Protein AF-A0A972ZKM1-F1 (afdb_monomer)

Foldseek 3Di:
DAFAKDKPNHGDPDPPDDDDPVSQDPVQWIWIDGPDPDIDIDHDD

Solvent-accessible surface area (backbone atoms only — not comparable to full-atom values): 2972 Å² total; per-residue (Å²): 142,86,74,52,44,2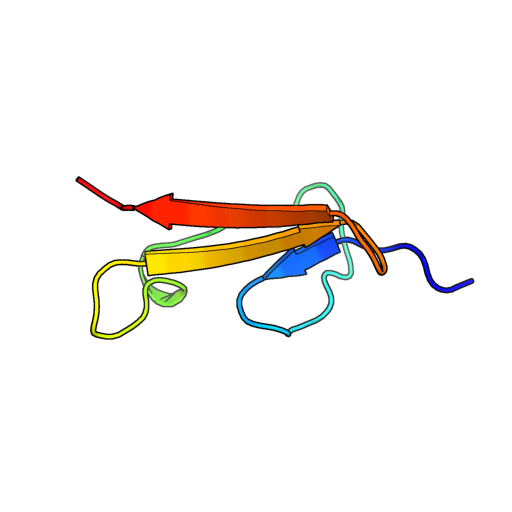3,53,72,85,41,76,48,92,52,96,80,66,81,86,54,82,84,63,45,43,99,85,39,39,34,43,39,28,57,45,96,83,43,72,48,80,45,73,73,128

Radius of gyration: 10.63 Å; Cα contacts (8 Å, |Δi|>4): 63; chains: 1; bounding box: 25×21×31 Å

Secondary structure (DSSP, 8-state):
----EEETTEEPS-TTPPP-GGG--TTSEEEEEETTTEEEEEE--

Nearest PDB structures (foldseek):
  2jan-assembly2_B  TM=8.522E-01  e=2.397E-01  Mycobacterium tuberculosis H37Rv
  2jan-assembly1_A  TM=8.456E-01  e=2.397E-01  Mycobacterium tuberculosis H37Rv
  2jan-assembly2_C  TM=8.419E-01  e=3.317E-01  Mycobacterium tuberculosis H37Rv
  7ap3-assembly1_A  TM=8.293E-01  e=8.788E-01  Escherichia coli BL21(DE3)
  6hb5-assembly1_B  TM=8.211E-01  e=8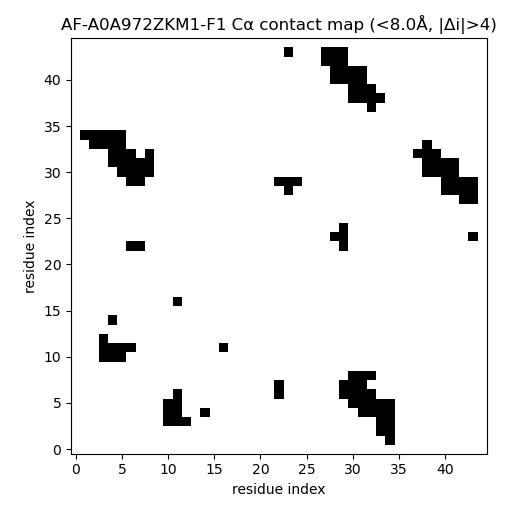.788E-01  Escherichia coli BL21(DE3)

pLDDT: mean 85.11, std 10.44, range [41.88, 92.38]

Sequence (45 aa):
MLRGARVNDLALESETHTITATDINVDGIIKLSAGKKRHALVNVV

Mean predicted aligned error: 4.72 Å

Structure (mmCIF, N/CA/C/O backbone):
data_AF-A0A972ZKM1-F1
#
_entry.id   AF-A0A972ZKM1-F1
#
loop_
_atom_site.group_PDB
_atom_site.id
_atom_site.type_symbol
_atom_site.label_atom_id
_atom_site.label_alt_id
_atom_site.label_comp_id
_atom_site.label_asym_id
_atom_site.label_entity_id
_atom_site.label_seq_id
_atom_site.pdbx_PDB_ins_code
_atom_site.Cartn_x
_atom_site.Cartn_y
_atom_site.Cartn_z
_atom_site.occupancy
_atom_site.B_iso_or_equiv
_atom_site.auth_seq_id
_atom_site.auth_comp_id
_atom_site.auth_asym_id
_atom_site.auth_atom_id
_atom_site.pdbx_PDB_model_num
ATOM 1 N N . MET A 1 1 ? 11.025 -4.289 -17.967 1.00 41.88 1 MET A N 1
ATOM 2 C CA . MET A 1 1 ? 11.142 -3.500 -16.720 1.00 41.88 1 MET A CA 1
ATOM 3 C C . MET A 1 1 ? 9.799 -3.570 -15.983 1.00 41.88 1 MET A C 1
ATOM 5 O O . MET A 1 1 ? 8.935 -2.763 -16.257 1.00 41.88 1 MET A O 1
ATOM 9 N N . LEU A 1 2 ? 9.528 -4.610 -15.180 1.00 45.34 2 LEU A N 1
ATOM 10 C CA . LEU A 1 2 ? 8.175 -4.868 -14.620 1.00 45.34 2 LEU A CA 1
ATOM 11 C C . LEU A 1 2 ? 8.231 -5.511 -13.217 1.00 45.34 2 LEU A C 1
ATOM 13 O O . LEU A 1 2 ? 7.614 -6.544 -12.966 1.00 45.34 2 LEU A O 1
ATOM 17 N N . ARG A 1 3 ? 9.026 -4.963 -12.292 1.00 60.62 3 ARG A N 1
ATOM 18 C CA . ARG A 1 3 ? 9.106 -5.495 -10.916 1.00 60.62 3 ARG A CA 1
ATOM 19 C C . ARG A 1 3 ? 9.043 -4.379 -9.871 1.00 60.62 3 ARG A C 1
ATOM 21 O O . ARG A 1 3 ? 9.916 -4.294 -9.023 1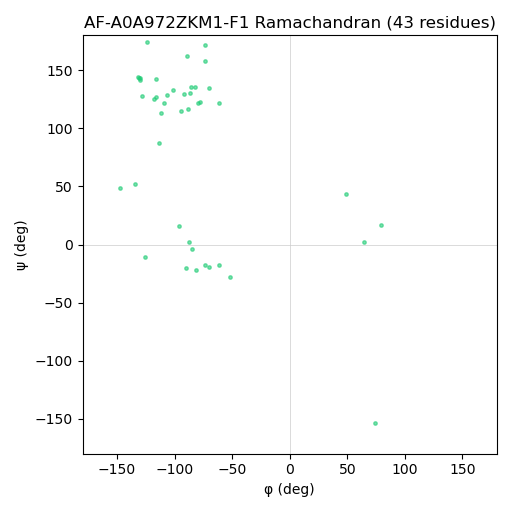.00 60.62 3 ARG A O 1
ATOM 28 N N . GLY A 1 4 ? 8.023 -3.527 -9.969 1.00 76.50 4 GLY A N 1
ATOM 29 C CA . GLY A 1 4 ? 7.697 -2.536 -8.940 1.00 76.50 4 GLY A CA 1
ATOM 30 C C . GLY A 1 4 ? 6.732 -3.089 -7.888 1.00 76.50 4 GLY A C 1
ATOM 31 O O . GLY A 1 4 ? 6.069 -4.112 -8.110 1.00 76.50 4 GLY A O 1
ATOM 32 N N . ALA A 1 5 ? 6.663 -2.416 -6.744 1.00 87.06 5 ALA A N 1
A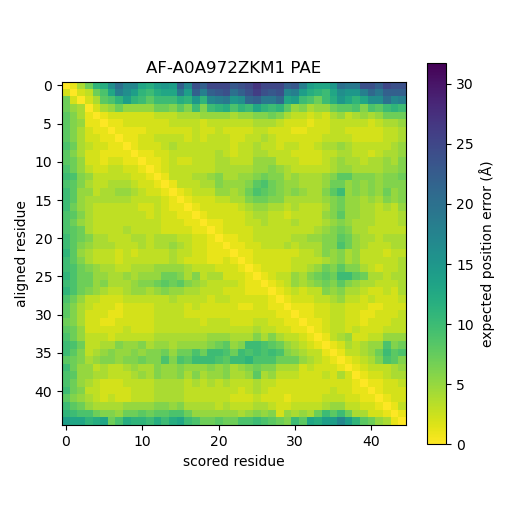TOM 33 C CA . ALA A 1 5 ? 5.645 -2.664 -5.733 1.00 87.06 5 ALA A CA 1
ATOM 34 C C . ALA A 1 5 ? 4.273 -2.121 -6.187 1.00 87.06 5 ALA A C 1
ATOM 36 O O . ALA A 1 5 ? 4.191 -1.260 -7.064 1.00 87.06 5 ALA A O 1
ATOM 37 N N . ARG A 1 6 ? 3.188 -2.652 -5.618 1.00 89.25 6 ARG A N 1
ATOM 38 C CA . ARG A 1 6 ? 1.818 -2.168 -5.817 1.00 89.25 6 ARG A CA 1
ATOM 39 C C . ARG A 1 6 ? 1.117 -1.997 -4.476 1.00 89.25 6 ARG A C 1
ATOM 41 O O . ARG A 1 6 ? 1.292 -2.846 -3.601 1.00 89.25 6 ARG A O 1
ATOM 48 N N . VAL A 1 7 ? 0.290 -0.966 -4.365 1.00 90.56 7 VAL A N 1
ATOM 49 C CA . VAL A 1 7 ? -0.612 -0.709 -3.232 1.00 90.56 7 VAL A CA 1
ATOM 50 C C . VAL A 1 7 ? -2.030 -0.753 -3.774 1.00 90.56 7 VAL A C 1
ATOM 52 O O . VAL A 1 7 ? -2.314 -0.088 -4.762 1.00 90.56 7 VAL A O 1
ATOM 55 N N . ASN A 1 8 ? -2.901 -1.582 -3.200 1.00 90.81 8 ASN A N 1
ATOM 56 C CA . ASN A 1 8 ? -4.284 -1.760 -3.664 1.00 90.81 8 ASN A CA 1
ATOM 57 C C . ASN A 1 8 ? -4.385 -1.994 -5.184 1.00 90.81 8 ASN A C 1
ATOM 59 O O . ASN A 1 8 ? -5.213 -1.414 -5.873 1.00 90.81 8 ASN A O 1
ATOM 63 N N . ASP A 1 9 ? -3.494 -2.839 -5.712 1.00 86.94 9 ASP A N 1
ATOM 64 C CA . ASP A 1 9 ? -3.328 -3.137 -7.144 1.00 86.94 9 ASP A CA 1
ATOM 65 C C . ASP A 1 9 ? -2.862 -1.979 -8.037 1.00 86.94 9 ASP A C 1
ATOM 67 O O . ASP A 1 9 ? -2.638 -2.200 -9.230 1.00 86.94 9 ASP A O 1
ATOM 71 N N . LEU A 1 10 ? -2.591 -0.797 -7.492 1.00 88.50 10 LEU A N 1
ATOM 72 C CA . LEU A 1 10 ? -1.988 0.327 -8.205 1.00 88.50 10 LEU A CA 1
ATOM 73 C C . LEU A 1 10 ? -0.465 0.214 -8.173 1.00 88.50 10 LEU A C 1
ATOM 75 O O . LEU A 1 10 ? 0.124 -0.034 -7.124 1.00 88.50 10 LEU A O 1
ATOM 79 N N . ALA A 1 11 ? 0.184 0.350 -9.330 1.00 87.81 11 ALA A N 1
ATOM 80 C CA . ALA A 1 11 ? 1.640 0.301 -9.409 1.00 87.81 11 ALA A CA 1
ATOM 81 C C . ALA A 1 11 ? 2.257 1.549 -8.772 1.00 87.81 11 ALA A C 1
ATOM 83 O O . ALA A 1 11 ? 1.820 2.660 -9.049 1.00 87.81 11 ALA A O 1
ATOM 84 N N . LEU A 1 12 ? 3.287 1.351 -7.952 1.00 87.19 12 LEU A N 1
ATOM 85 C CA . LEU A 1 12 ? 4.072 2.442 -7.394 1.00 87.19 12 LEU A CA 1
ATOM 86 C C . LEU A 1 12 ? 5.175 2.856 -8.369 1.00 87.19 12 LEU A C 1
ATOM 88 O O . LEU A 1 12 ? 5.878 2.005 -8.919 1.00 87.19 12 LEU A O 1
ATOM 92 N N . GLU A 1 13 ? 5.341 4.165 -8.545 1.00 84.06 13 GLU A N 1
ATOM 93 C CA . GLU A 1 13 ? 6.392 4.754 -9.386 1.00 84.06 13 GLU A CA 1
ATOM 94 C C . GLU A 1 13 ? 7.687 5.036 -8.612 1.00 84.06 13 GLU A C 1
ATOM 96 O O . GLU A 1 13 ? 8.756 5.131 -9.209 1.00 84.06 13 GLU A O 1
ATOM 101 N N . SER A 1 14 ? 7.600 5.130 -7.281 1.00 84.25 14 SER A N 1
ATOM 102 C CA . SER A 1 14 ? 8.736 5.362 -6.386 1.00 84.25 14 SER A CA 1
ATOM 103 C C . SER A 1 14 ? 8.760 4.348 -5.245 1.00 84.25 14 SER A C 1
ATOM 105 O O . SER A 1 14 ? 7.720 3.996 -4.688 1.00 84.25 14 SER A O 1
ATOM 107 N N . GLU A 1 15 ? 9.962 3.926 -4.851 1.00 83.44 15 GLU A N 1
A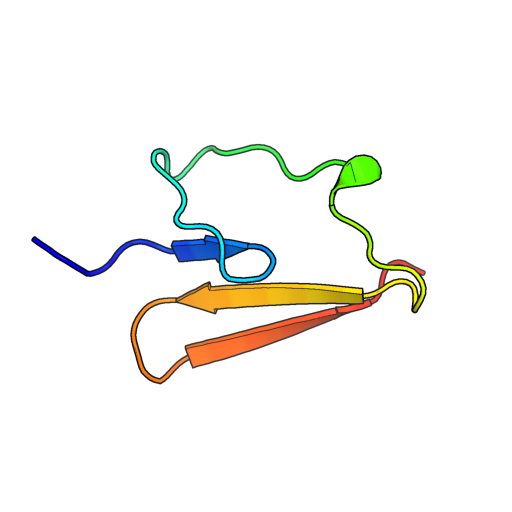TOM 108 C CA . GLU A 1 15 ? 10.195 3.092 -3.663 1.00 83.44 15 GLU A CA 1
ATOM 109 C C . GLU A 1 15 ? 9.953 3.855 -2.351 1.00 83.44 15 GLU A C 1
ATOM 111 O O . GLU A 1 15 ? 9.723 3.243 -1.313 1.00 83.44 15 GLU A O 1
ATOM 116 N N . THR A 1 16 ? 9.960 5.189 -2.401 1.00 87.62 16 THR A N 1
ATOM 117 C CA . THR A 1 16 ? 9.706 6.077 -1.256 1.00 87.62 16 THR A CA 1
ATOM 118 C C . THR A 1 16 ? 8.260 6.565 -1.183 1.00 87.62 16 THR A C 1
ATOM 120 O O . THR A 1 16 ? 7.977 7.547 -0.500 1.00 87.62 16 THR A O 1
ATOM 123 N N . HIS A 1 17 ? 7.337 5.930 -1.911 1.00 87.19 17 HIS A N 1
ATOM 124 C CA . HIS A 1 17 ? 5.935 6.334 -1.909 1.00 87.19 17 HIS A CA 1
ATOM 125 C C . HIS A 1 17 ? 5.326 6.220 -0.503 1.00 87.19 17 HIS A C 1
ATOM 127 O O . HIS A 1 17 ? 5.309 5.144 0.097 1.00 87.19 17 HIS A O 1
ATOM 133 N N . THR A 1 18 ? 4.820 7.339 0.012 1.00 89.69 18 THR A N 1
ATOM 134 C CA . THR A 1 18 ? 4.191 7.407 1.331 1.00 89.69 18 THR A CA 1
ATOM 135 C C . THR A 1 18 ? 2.762 6.891 1.255 1.00 89.69 18 THR A C 1
ATOM 137 O O . THR A 1 18 ? 1.944 7.457 0.538 1.00 89.69 18 THR A O 1
ATOM 140 N N . ILE A 1 19 ? 2.457 5.856 2.037 1.00 88.69 19 ILE A N 1
ATOM 141 C CA . ILE A 1 19 ? 1.088 5.374 2.236 1.00 88.69 19 ILE A CA 1
ATOM 142 C C . ILE A 1 19 ? 0.403 6.238 3.292 1.00 88.69 19 ILE A C 1
ATOM 144 O O . ILE A 1 19 ? 0.987 6.538 4.335 1.00 88.69 19 ILE A O 1
ATOM 148 N N . THR A 1 20 ? -0.838 6.630 3.025 1.00 90.75 20 THR A N 1
ATOM 149 C CA . THR A 1 20 ? -1.635 7.484 3.907 1.00 90.75 20 THR A CA 1
ATOM 150 C C . THR A 1 20 ? -2.965 6.824 4.262 1.00 90.75 20 THR A C 1
ATOM 152 O O . THR A 1 20 ? -3.324 5.769 3.742 1.00 90.75 20 THR A O 1
ATOM 155 N N . ALA A 1 21 ? -3.734 7.450 5.157 1.00 88.62 21 A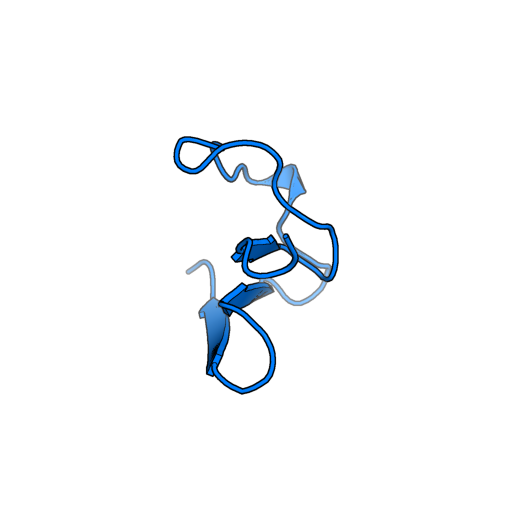LA A N 1
ATOM 156 C CA . ALA A 1 21 ? -5.039 6.932 5.563 1.00 88.62 21 ALA A CA 1
ATOM 157 C C . ALA A 1 21 ? -6.051 6.834 4.402 1.00 88.62 21 ALA A C 1
ATOM 159 O O . ALA A 1 21 ? -7.034 6.110 4.521 1.00 88.62 21 ALA A O 1
ATOM 160 N N . THR A 1 22 ? -5.821 7.521 3.277 1.00 89.75 22 THR A N 1
ATOM 161 C CA . THR A 1 22 ? -6.690 7.418 2.093 1.00 89.75 22 THR A CA 1
ATOM 162 C C . THR A 1 22 ? -6.514 6.108 1.332 1.00 89.75 22 THR A C 1
ATOM 164 O O . THR A 1 22 ? -7.376 5.753 0.536 1.00 89.75 22 THR A O 1
ATOM 167 N N . ASP A 1 23 ? -5.415 5.390 1.565 1.00 87.25 23 ASP A N 1
ATOM 168 C CA . ASP A 1 23 ? -5.146 4.083 0.959 1.00 87.25 23 ASP A CA 1
ATOM 169 C C . ASP A 1 23 ? -5.801 2.934 1.741 1.00 87.25 23 ASP A C 1
ATOM 171 O O . ASP A 1 23 ? -5.709 1.772 1.347 1.00 87.25 23 ASP A O 1
ATOM 175 N N . ILE A 1 24 ? -6.444 3.237 2.870 1.00 90.62 24 ILE A N 1
ATOM 176 C CA . ILE A 1 24 ? -7.162 2.254 3.672 1.00 90.62 24 ILE A CA 1
ATOM 177 C C . ILE A 1 24 ? -8.508 1.976 3.001 1.00 90.62 24 ILE A C 1
ATOM 179 O O . ILE A 1 24 ? -9.318 2.880 2.795 1.00 90.62 24 ILE A O 1
ATOM 183 N N . ASN A 1 25 ? -8.760 0.709 2.675 1.00 87.81 25 ASN A N 1
ATOM 184 C CA . ASN A 1 25 ? -10.047 0.297 2.121 1.00 87.81 25 ASN A CA 1
ATOM 185 C C . ASN A 1 25 ? -11.142 0.299 3.203 1.00 87.81 25 ASN A C 1
ATOM 187 O O . ASN A 1 25 ? -10.856 0.391 4.394 1.00 87.81 25 ASN A O 1
ATOM 191 N N . VAL A 1 26 ? -12.404 0.113 2.799 1.00 86.12 26 VAL A N 1
ATOM 192 C CA . VAL 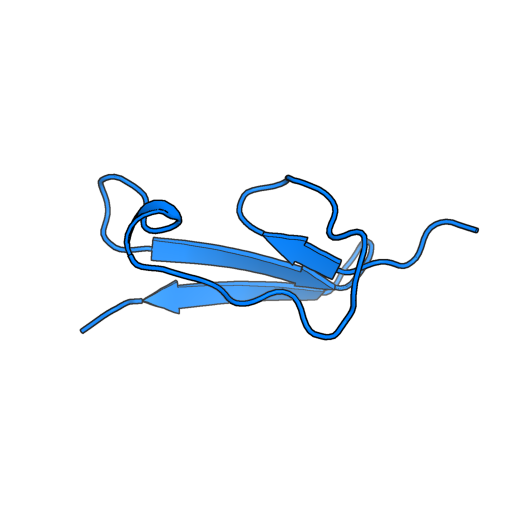A 1 26 ? -13.569 0.061 3.711 1.00 86.12 26 VAL A CA 1
ATOM 193 C C . VAL A 1 26 ? -13.409 -0.935 4.872 1.00 86.12 26 VAL A C 1
ATOM 195 O O . VAL A 1 26 ? -13.940 -0.707 5.953 1.00 86.12 26 VAL A O 1
ATOM 198 N N . ASP A 1 27 ? -12.620 -1.991 4.671 1.00 85.19 27 ASP A N 1
ATOM 199 C CA . ASP A 1 27 ? -12.363 -3.035 5.666 1.00 85.19 27 ASP A CA 1
ATOM 200 C C . ASP A 1 27 ? -11.184 -2.726 6.612 1.00 85.19 27 ASP A C 1
ATOM 202 O O . ASP A 1 27 ? -10.821 -3.566 7.433 1.00 85.19 27 ASP A O 1
ATOM 206 N N . GLY A 1 28 ? -10.537 -1.559 6.498 1.00 90.50 28 GLY A N 1
ATOM 207 C CA . GLY A 1 28 ? -9.364 -1.217 7.317 1.00 90.50 28 GLY A CA 1
ATOM 208 C C . GLY A 1 28 ? -8.047 -1.851 6.839 1.00 90.50 28 GLY A C 1
ATOM 209 O O . GLY A 1 28 ? -7.074 -1.916 7.594 1.00 90.50 28 GLY A O 1
ATOM 210 N N . ILE A 1 29 ? -8.013 -2.343 5.596 1.00 91.31 29 ILE A N 1
ATOM 211 C CA . ILE A 1 29 ? -6.914 -3.151 5.048 1.00 91.31 29 ILE A CA 1
ATOM 212 C C . ILE A 1 29 ? -6.233 -2.427 3.888 1.00 91.31 29 ILE A C 1
ATOM 214 O O . ILE A 1 29 ? -6.897 -1.827 3.042 1.00 91.31 29 ILE A O 1
ATOM 218 N N . ILE A 1 30 ? -4.910 -2.572 3.810 1.00 92.38 30 ILE A N 1
ATOM 219 C CA . ILE A 1 30 ? -4.086 -2.155 2.673 1.00 92.38 30 ILE A CA 1
ATOM 220 C C . ILE A 1 30 ? -3.437 -3.391 2.049 1.00 92.38 30 ILE A C 1
ATOM 222 O O . ILE A 1 30 ? -2.773 -4.177 2.734 1.00 92.38 30 ILE A O 1
ATOM 226 N N . LYS A 1 31 ? -3.595 -3.572 0.732 1.00 92.19 31 LYS A N 1
ATOM 227 C CA . LYS A 1 31 ? -2.961 -4.681 0.006 1.00 92.19 31 LYS A CA 1
ATOM 228 C C . LYS A 1 31 ? -1.637 -4.247 -0.606 1.00 92.19 31 LYS A C 1
ATOM 230 O O . LYS A 1 31 ? -1.614 -3.468 -1.555 1.00 92.19 31 LYS A O 1
ATOM 235 N N . LEU A 1 32 ? -0.543 -4.833 -0.139 1.00 90.75 32 LEU A N 1
ATOM 236 C CA . LEU A 1 32 ? 0.796 -4.627 -0.681 1.00 90.75 32 LEU A CA 1
ATOM 237 C C . LEU A 1 32 ? 1.192 -5.802 -1.568 1.00 90.75 32 LEU A C 1
ATOM 239 O O . LEU A 1 32 ? 1.048 -6.962 -1.192 1.00 90.75 32 LEU A O 1
ATOM 243 N N . SER A 1 33 ? 1.718 -5.521 -2.755 1.00 90.69 33 SER A N 1
ATOM 244 C CA . SER A 1 33 ? 2.227 -6.544 -3.671 1.00 90.69 33 SER A CA 1
ATOM 245 C C . SER A 1 33 ? 3.636 -6.202 -4.122 1.00 90.69 33 SER A C 1
ATOM 247 O O . SER A 1 33 ? 3.877 -5.120 -4.638 1.00 90.69 33 SER A O 1
ATOM 249 N N . ALA A 1 34 ? 4.569 -7.136 -3.988 1.00 87.00 34 ALA A N 1
ATOM 250 C CA . ALA A 1 34 ? 5.949 -7.001 -4.435 1.00 87.00 34 ALA A CA 1
ATOM 251 C 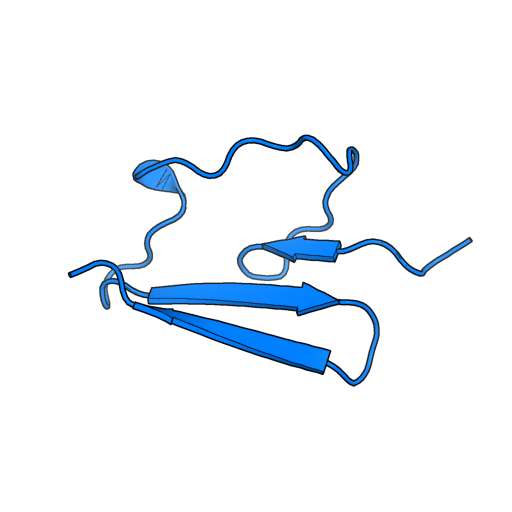C . ALA A 1 34 ? 6.226 -7.987 -5.581 1.00 87.00 34 ALA A C 1
ATOM 253 O O . ALA A 1 34 ? 6.700 -9.114 -5.381 1.00 87.00 34 ALA A O 1
ATOM 254 N N . GLY A 1 35 ? 5.935 -7.557 -6.810 1.00 83.56 35 GLY A N 1
ATOM 255 C CA . GLY A 1 35 ? 6.000 -8.408 -7.999 1.00 83.56 35 GLY A CA 1
ATOM 256 C C . GLY A 1 35 ? 4.847 -9.419 -8.078 1.00 83.56 35 GLY A C 1
ATOM 257 O O . GLY A 1 35 ? 3.760 -9.179 -7.569 1.00 83.56 35 GLY A O 1
ATOM 258 N N . LYS A 1 36 ? 5.072 -10.557 -8.753 1.00 79.00 36 LYS A N 1
ATOM 259 C CA . LYS A 1 36 ? 4.001 -11.502 -9.143 1.00 79.00 36 LYS A CA 1
ATOM 260 C C . LYS A 1 36 ? 3.546 -12.482 -8.048 1.00 79.00 36 LYS A C 1
ATOM 262 O O . LYS A 1 36 ? 2.484 -13.069 -8.189 1.00 79.00 36 LYS A O 1
ATOM 267 N N . LYS A 1 37 ? 4.375 -12.750 -7.034 1.00 84.44 37 LYS A N 1
ATOM 268 C CA . LYS A 1 37 ? 4.146 -13.860 -6.080 1.00 84.44 37 LYS A CA 1
ATOM 269 C C . LYS A 1 37 ? 4.135 -13.452 -4.610 1.00 84.44 37 LYS A C 1
ATOM 271 O O . LYS A 1 37 ? 3.831 -14.285 -3.766 1.00 84.44 37 LYS A O 1
ATOM 276 N N . ARG A 1 38 ? 4.536 -12.223 -4.286 1.00 88.38 38 ARG A N 1
ATOM 277 C CA . ARG A 1 38 ? 4.651 -11.768 -2.898 1.00 88.38 38 ARG A CA 1
ATOM 278 C C . ARG A 1 38 ? 3.584 -10.722 -2.657 1.00 88.38 38 ARG A C 1
ATOM 280 O O . ARG A 1 38 ? 3.655 -9.649 -3.248 1.00 88.38 38 ARG A O 1
ATOM 287 N N . HIS A 1 39 ? 2.625 -11.056 -1.809 1.00 91.50 39 HIS A N 1
ATOM 288 C CA . HIS A 1 39 ? 1.542 -10.171 -1.408 1.00 91.50 39 HIS A CA 1
ATOM 289 C C . HIS A 1 39 ? 1.456 -10.181 0.116 1.00 91.50 39 HIS A C 1
ATOM 291 O O . HIS A 1 39 ? 1.661 -11.225 0.734 1.00 91.50 39 HIS A O 1
ATOM 297 N N . ALA A 1 40 ? 1.180 -9.026 0.703 1.00 91.25 40 ALA A N 1
ATOM 298 C CA . ALA A 1 40 ? 0.950 -8.846 2.125 1.00 91.25 40 ALA A CA 1
ATOM 299 C C . ALA A 1 40 ? -0.321 -8.017 2.316 1.00 91.25 40 ALA A C 1
ATOM 301 O O . ALA A 1 40 ? -0.607 -7.113 1.530 1.00 91.25 40 ALA A O 1
ATOM 302 N 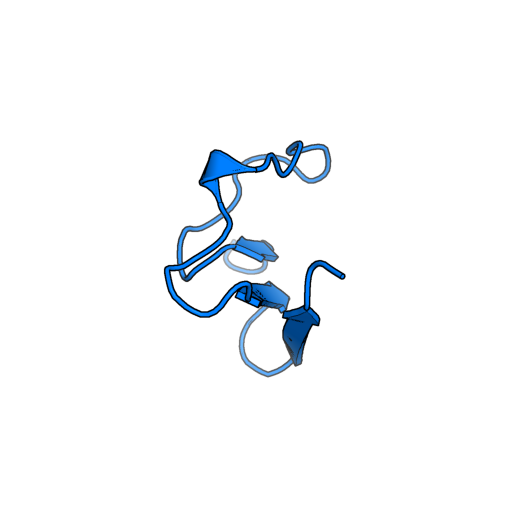N . LEU A 1 41 ? -1.074 -8.339 3.360 1.00 91.69 41 LEU A N 1
ATOM 303 C CA . LEU A 1 41 ? -2.191 -7.529 3.825 1.00 91.69 41 LEU A CA 1
ATOM 304 C C . LEU A 1 41 ? -1.755 -6.853 5.116 1.00 91.69 41 LEU A C 1
ATOM 306 O O . LEU A 1 41 ? -1.240 -7.514 6.018 1.00 91.69 41 LEU A O 1
ATOM 310 N N . VAL A 1 42 ? -1.928 -5.540 5.171 1.00 90.38 42 VAL A N 1
ATOM 311 C CA . VAL A 1 42 ? -1.642 -4.735 6.354 1.00 90.38 42 VAL A CA 1
ATOM 312 C C . VAL A 1 42 ? -2.973 -4.286 6.931 1.00 90.38 42 VAL A C 1
ATOM 314 O O . VAL A 1 42 ? -3.747 -3.632 6.235 1.00 90.38 42 VAL A O 1
ATOM 317 N N . ASN A 1 43 ? -3.219 -4.637 8.190 1.00 89.81 43 ASN A N 1
ATOM 318 C CA . ASN A 1 43 ? -4.353 -4.125 8.948 1.00 89.81 43 ASN A CA 1
ATOM 319 C C . ASN A 1 43 ? -3.906 -2.880 9.703 1.00 89.81 43 ASN A C 1
ATOM 321 O O . ASN A 1 43 ? -2.888 -2.916 10.398 1.00 89.81 43 ASN A O 1
ATOM 325 N N . VAL A 1 44 ? -4.670 -1.800 9.572 1.00 83.81 44 VAL A N 1
ATOM 326 C CA . VAL A 1 44 ? -4.475 -0.602 10.387 1.00 83.81 44 VAL A CA 1
ATOM 327 C C . VAL A 1 44 ? -5.306 -0.777 11.657 1.00 83.81 44 VAL A C 1
ATOM 329 O O . VAL A 1 44 ? -6.523 -0.938 11.575 1.00 83.81 44 VAL A O 1
ATOM 332 N N . VAL A 1 45 ? -4.627 -0.830 12.805 1.00 77.81 45 VAL A N 1
ATOM 333 C CA . VAL A 1 45 ? -5.207 -0.997 14.152 1.00 77.81 45 VAL A CA 1
ATOM 334 C C . VAL A 1 45 ? -5.057 0.284 14.951 1.00 77.81 45 VAL A C 1
ATOM 336 O O . VAL A 1 45 ? -4.010 0.948 14.775 1.00 77.81 45 VAL A O 1
#